Protein AF-A0A291QYC3-F1 (afdb_monomer_lite)

Radius of gyration: 28.1 Å; chains: 1; bounding box: 66×36×74 Å

Organism: NCBI:txid2029983

Structure (mmCIF, N/CA/C/O backbone):
data_AF-A0A291QYC3-F1
#
_entry.id   AF-A0A291QYC3-F1
#
loop_
_atom_site.group_PDB
_atom_site.id
_atom_site.type_symbol
_atom_site.label_atom_id
_atom_site.label_alt_id
_atom_site.label_comp_id
_atom_site.label_asym_id
_atom_site.label_entity_id
_atom_site.label_seq_id
_atom_site.pdbx_PDB_ins_code
_atom_site.Cartn_x
_atom_site.Cartn_y
_atom_site.Cartn_z
_atom_site.occupancy
_atom_site.B_iso_or_equiv
_atom_site.auth_seq_id
_atom_site.auth_comp_id
_atom_site.auth_asym_id
_atom_site.auth_atom_id
_atom_site.pdbx_PDB_model_num
ATOM 1 N N . MET A 1 1 ? -9.523 -13.141 12.123 1.00 60.88 1 MET A N 1
ATOM 2 C CA . MET A 1 1 ? -8.829 -11.946 11.592 1.00 60.88 1 MET A CA 1
ATOM 3 C C . MET A 1 1 ? -9.758 -11.251 10.612 1.00 60.88 1 MET A C 1
ATOM 5 O O . MET A 1 1 ? -10.393 -11.945 9.831 1.00 60.88 1 MET A O 1
ATOM 9 N N . ASP A 1 2 ? -9.889 -9.926 10.687 1.00 78.94 2 ASP A N 1
ATOM 10 C CA . ASP A 1 2 ? -10.862 -9.174 9.882 1.00 78.94 2 ASP A CA 1
ATOM 11 C C . ASP A 1 2 ? -10.439 -9.131 8.403 1.00 78.94 2 ASP A C 1
ATOM 13 O O . ASP A 1 2 ? -9.311 -8.747 8.090 1.00 78.94 2 ASP A O 1
ATOM 17 N N . ALA A 1 3 ? -11.341 -9.495 7.484 1.00 79.88 3 ALA A N 1
ATOM 18 C CA . ALA A 1 3 ? -11.052 -9.596 6.047 1.00 79.88 3 ALA A CA 1
ATOM 19 C C . ALA A 1 3 ? -10.491 -8.292 5.444 1.00 79.88 3 ALA A C 1
ATOM 21 O O . ALA A 1 3 ? -9.607 -8.325 4.590 1.00 79.88 3 ALA A O 1
ATOM 22 N N . SER A 1 4 ? -10.942 -7.137 5.941 1.00 72.56 4 SER A N 1
ATOM 23 C CA . SER A 1 4 ? -10.453 -5.814 5.528 1.00 72.56 4 SER A CA 1
ATOM 24 C C . SER A 1 4 ? -8.979 -5.590 5.881 1.00 72.56 4 SER A C 1
ATOM 26 O O . SER A 1 4 ? -8.248 -4.967 5.113 1.00 72.56 4 SER A O 1
ATOM 28 N N . LEU A 1 5 ? -8.528 -6.124 7.021 1.00 76.94 5 LEU A N 1
ATOM 29 C CA . LEU A 1 5 ? -7.136 -6.034 7.458 1.00 76.94 5 LEU A CA 1
ATOM 30 C C . LEU A 1 5 ? -6.242 -6.928 6.588 1.00 76.94 5 LEU A C 1
ATOM 32 O O . LEU A 1 5 ? -5.180 -6.495 6.148 1.00 76.94 5 LEU A O 1
ATOM 36 N N . ILE A 1 6 ? -6.704 -8.147 6.289 1.00 84.88 6 ILE A N 1
ATOM 37 C CA . ILE A 1 6 ? -5.993 -9.106 5.428 1.00 84.88 6 ILE A CA 1
ATOM 38 C C . ILE A 1 6 ? -5.805 -8.523 4.022 1.00 84.88 6 ILE A C 1
ATOM 40 O O . ILE A 1 6 ? -4.693 -8.533 3.496 1.00 84.88 6 ILE A O 1
ATOM 44 N N . LEU A 1 7 ? -6.864 -7.951 3.439 1.00 80.88 7 LEU A N 1
ATOM 45 C CA . LEU A 1 7 ? -6.802 -7.324 2.117 1.00 80.88 7 LEU A CA 1
ATOM 46 C C . LEU A 1 7 ? -5.827 -6.134 2.093 1.00 80.88 7 LEU A C 1
ATOM 48 O O . LEU A 1 7 ? -5.052 -5.998 1.148 1.00 80.88 7 LEU A O 1
ATOM 52 N N . GLY A 1 8 ? -5.818 -5.310 3.148 1.00 79.44 8 GLY A N 1
ATOM 53 C CA . GLY A 1 8 ? -4.877 -4.195 3.287 1.00 79.44 8 GLY A CA 1
ATOM 54 C C . GLY A 1 8 ? -3.417 -4.651 3.369 1.00 79.44 8 GLY A C 1
ATOM 55 O O . GLY A 1 8 ? -2.557 -4.089 2.691 1.00 79.44 8 GLY A O 1
ATOM 56 N N . ILE A 1 9 ? -3.135 -5.707 4.139 1.00 84.88 9 ILE A N 1
ATOM 57 C CA . ILE A 1 9 ? -1.784 -6.274 4.265 1.00 84.88 9 ILE A CA 1
ATOM 58 C C . ILE A 1 9 ? -1.317 -6.864 2.933 1.00 84.88 9 ILE A C 1
ATOM 60 O O . ILE A 1 9 ? -0.202 -6.572 2.507 1.00 84.88 9 ILE A O 1
ATOM 64 N N . ILE A 1 10 ? -2.161 -7.641 2.246 1.00 86.12 10 ILE A N 1
ATOM 65 C CA . ILE A 1 10 ? -1.829 -8.225 0.936 1.00 86.12 10 ILE A CA 1
ATOM 66 C C . ILE A 1 10 ? -1.569 -7.119 -0.096 1.00 86.12 10 ILE A C 1
ATOM 68 O O . ILE A 1 10 ? -0.578 -7.177 -0.825 1.00 86.12 10 ILE A O 1
ATOM 72 N N . ALA A 1 11 ? -2.402 -6.075 -0.124 1.00 81.38 11 ALA A N 1
ATOM 73 C CA . ALA A 1 11 ? -2.209 -4.940 -1.024 1.00 81.38 11 ALA A CA 1
ATOM 74 C C . ALA A 1 11 ? -0.868 -4.227 -0.777 1.00 81.38 11 ALA A C 1
ATOM 76 O O . ALA A 1 11 ? -0.155 -3.909 -1.728 1.00 81.38 11 ALA A O 1
ATOM 77 N N . LEU A 1 12 ? -0.472 -4.023 0.483 1.00 83.75 12 LEU A N 1
ATOM 78 C CA . LEU A 1 12 ? 0.829 -3.429 0.815 1.00 83.75 12 LEU A CA 1
ATOM 79 C C . LEU A 1 12 ? 1.997 -4.372 0.495 1.00 83.75 12 LEU A C 1
ATOM 81 O O . LEU A 1 12 ? 3.000 -3.932 -0.075 1.00 83.75 12 LEU A O 1
ATOM 85 N N . ALA A 1 13 ? 1.851 -5.661 0.803 1.00 86.44 13 ALA A N 1
ATOM 86 C CA . ALA A 1 13 ? 2.853 -6.689 0.543 1.00 86.44 13 ALA A CA 1
ATOM 87 C C . ALA A 1 13 ? 3.121 -6.885 -0.953 1.00 86.44 13 ALA A C 1
ATOM 89 O O . ALA A 1 13 ? 4.231 -7.254 -1.309 1.00 86.44 13 ALA A O 1
ATOM 90 N N . ILE A 1 14 ? 2.152 -6.603 -1.828 1.00 83.94 14 ILE A N 1
ATOM 91 C CA . ILE A 1 14 ? 2.334 -6.623 -3.288 1.00 83.94 14 ILE A CA 1
ATOM 92 C C . ILE A 1 14 ? 2.787 -5.246 -3.804 1.00 83.94 14 ILE A C 1
ATOM 94 O O . ILE A 1 14 ? 3.685 -5.157 -4.643 1.00 83.94 14 ILE A O 1
ATOM 98 N N . GLY A 1 15 ? 2.218 -4.154 -3.287 1.00 80.44 15 GLY A N 1
ATOM 99 C CA . GLY A 1 15 ? 2.502 -2.793 -3.751 1.00 80.44 15 GLY A CA 1
ATOM 100 C C . GLY A 1 15 ? 3.942 -2.338 -3.497 1.00 80.44 15 GLY A C 1
ATOM 101 O O . GLY A 1 15 ? 4.544 -1.682 -4.352 1.00 80.44 15 GLY A O 1
ATOM 102 N N . LEU A 1 16 ? 4.526 -2.715 -2.355 1.00 81.69 16 LEU A N 1
ATOM 103 C CA . LEU A 1 16 ? 5.909 -2.380 -1.999 1.00 81.69 16 LEU A CA 1
ATOM 104 C C . LEU A 1 16 ? 6.954 -3.046 -2.917 1.00 81.69 16 LEU A C 1
ATOM 106 O O . LEU A 1 16 ? 7.758 -2.311 -3.504 1.00 81.69 16 LEU A O 1
ATOM 110 N N . PRO A 1 17 ? 6.967 -4.382 -3.106 1.00 84.00 17 PRO A N 1
ATOM 111 C CA . PRO A 1 17 ? 7.890 -5.025 -4.035 1.00 84.00 17 PRO A CA 1
ATOM 112 C C . PRO A 1 17 ? 7.617 -4.635 -5.485 1.00 84.00 17 PRO A C 1
ATOM 114 O O . PRO A 1 17 ? 8.581 -4.459 -6.224 1.00 84.00 17 PRO A O 1
ATOM 117 N N . LEU A 1 18 ? 6.363 -4.398 -5.894 1.00 78.50 18 LEU A N 1
ATOM 118 C CA . LEU A 1 18 ? 6.066 -3.890 -7.238 1.00 78.50 18 LEU A CA 1
ATOM 119 C C . LEU A 1 18 ? 6.731 -2.521 -7.471 1.00 78.50 18 LEU A C 1
ATOM 121 O O . LEU A 1 18 ? 7.424 -2.322 -8.473 1.00 78.50 18 LEU A O 1
ATOM 125 N N . ARG A 1 19 ? 6.611 -1.598 -6.507 1.00 81.00 19 ARG A N 1
ATOM 126 C CA . ARG A 1 19 ? 7.282 -0.288 -6.549 1.00 81.00 19 ARG A CA 1
ATOM 127 C C . ARG A 1 19 ? 8.806 -0.421 -6.556 1.00 81.00 19 ARG A C 1
ATOM 129 O O . ARG A 1 19 ? 9.476 0.254 -7.343 1.00 81.00 19 ARG A O 1
ATOM 136 N N . TYR A 1 20 ? 9.355 -1.281 -5.698 1.00 79.69 20 TYR A N 1
ATOM 137 C CA . TYR A 1 20 ? 10.796 -1.521 -5.603 1.00 79.69 20 TYR A CA 1
ATOM 138 C C . TYR A 1 20 ? 11.359 -2.135 -6.892 1.00 79.69 20 TYR A C 1
ATOM 140 O O . TYR A 1 20 ? 12.382 -1.675 -7.396 1.00 79.69 20 TYR A O 1
ATOM 148 N N . TRP A 1 21 ? 10.660 -3.106 -7.482 1.00 77.31 21 TRP A N 1
ATOM 149 C CA . TRP A 1 21 ? 11.045 -3.776 -8.724 1.00 77.31 21 TRP A CA 1
ATOM 150 C C . TRP A 1 21 ? 11.099 -2.805 -9.906 1.00 77.31 21 TRP A C 1
ATOM 152 O O . TRP A 1 21 ? 12.066 -2.805 -10.673 1.00 77.31 21 TRP A O 1
ATOM 162 N N . ILE A 1 22 ? 10.099 -1.925 -10.036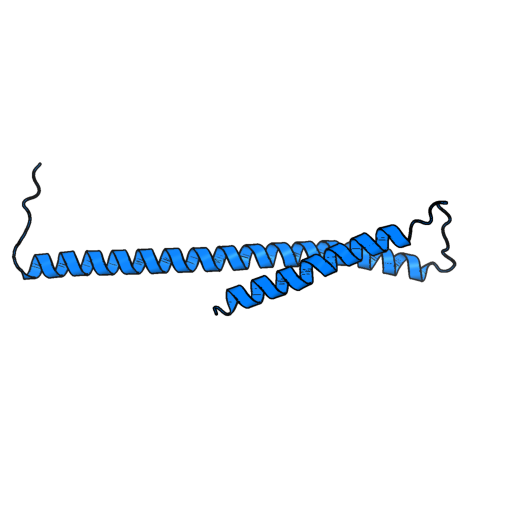 1.00 71.38 22 ILE A N 1
ATOM 163 C CA . ILE A 1 22 ? 10.082 -0.884 -11.077 1.00 71.38 22 ILE A CA 1
ATOM 164 C C . ILE A 1 22 ? 11.270 0.071 -10.902 1.00 71.38 22 ILE A C 1
ATOM 166 O O . ILE A 1 22 ? 11.946 0.401 -11.879 1.00 71.38 22 ILE A O 1
ATOM 170 N N . ASN A 1 23 ? 11.573 0.480 -9.665 1.00 70.62 23 ASN A N 1
ATOM 171 C CA . ASN A 1 23 ? 12.712 1.358 -9.393 1.00 70.62 23 ASN A CA 1
ATOM 172 C C . ASN A 1 23 ? 14.061 0.652 -9.636 1.00 70.62 23 ASN A C 1
ATOM 174 O O . ASN A 1 23 ? 15.004 1.273 -10.126 1.00 70.62 23 ASN A O 1
ATOM 178 N N . ARG A 1 24 ? 14.137 -0.660 -9.379 1.00 69.12 24 ARG A N 1
ATOM 179 C CA . ARG A 1 24 ? 15.326 -1.488 -9.623 1.00 69.12 24 ARG A CA 1
ATOM 180 C C . ARG A 1 24 ? 15.601 -1.698 -11.114 1.00 69.12 24 ARG A C 1
ATOM 182 O O . ARG A 1 24 ? 16.752 -1.591 -11.531 1.00 69.12 24 ARG A O 1
ATOM 189 N N . ARG A 1 25 ? 14.570 -1.883 -11.950 1.00 70.50 25 ARG A N 1
ATOM 190 C CA . ARG A 1 25 ? 14.726 -1.941 -13.423 1.00 70.50 25 ARG A CA 1
ATOM 191 C C . ARG A 1 25 ? 15.277 -0.639 -14.016 1.00 70.50 25 ARG A C 1
ATOM 193 O O . ARG A 1 25 ? 15.976 -0.679 -15.025 1.00 70.50 25 ARG A O 1
ATOM 200 N N . LYS A 1 26 ? 15.032 0.502 -13.362 1.00 61.88 26 LYS A N 1
ATOM 201 C CA . LYS A 1 26 ? 15.605 1.806 -13.734 1.00 61.88 26 LYS A CA 1
ATOM 202 C C . LYS A 1 26 ? 17.125 1.869 -13.563 1.00 61.88 26 LYS A C 1
ATOM 204 O O . LYS A 1 26 ? 17.787 2.566 -14.326 1.00 61.88 26 LYS A O 1
ATOM 209 N N . PHE A 1 27 ? 17.654 1.155 -12.568 1.00 57.47 27 PHE A N 1
ATOM 210 C CA . PHE A 1 27 ? 19.080 1.115 -12.249 1.00 57.47 27 PHE A CA 1
ATOM 211 C C . PHE A 1 27 ? 19.843 0.212 -13.226 1.00 57.47 27 PHE A C 1
ATOM 213 O O . PHE A 1 27 ? 20.822 0.651 -13.812 1.00 57.47 27 PHE A O 1
ATOM 220 N N . TYR A 1 28 ? 19.328 -0.990 -13.514 1.00 58.25 28 TYR A N 1
ATOM 221 C CA . TYR A 1 28 ? 19.963 -1.925 -14.459 1.00 58.25 28 TYR A CA 1
ATOM 222 C C . TYR A 1 28 ? 19.954 -1.461 -15.925 1.00 58.25 28 TYR A C 1
ATOM 224 O O . TYR A 1 28 ? 20.742 -1.960 -16.719 1.00 58.25 28 TYR A O 1
ATOM 232 N N . ARG A 1 29 ? 19.095 -0.499 -16.297 1.00 61.25 29 ARG A N 1
ATOM 233 C CA . ARG A 1 29 ? 19.098 0.106 -17.643 1.00 61.25 29 ARG A CA 1
ATOM 234 C C . ARG A 1 29 ? 20.132 1.230 -17.799 1.00 61.25 29 ARG A C 1
ATOM 236 O O . ARG A 1 29 ? 20.368 1.678 -18.914 1.00 61.25 29 ARG A O 1
ATOM 243 N N . ARG A 1 30 ? 20.735 1.717 -16.710 1.00 56.38 30 ARG A N 1
ATOM 244 C CA . ARG A 1 30 ? 21.841 2.681 -16.763 1.00 56.38 30 ARG A CA 1
ATOM 245 C C . ARG A 1 30 ? 23.135 1.889 -16.602 1.00 56.38 30 ARG A C 1
ATOM 247 O O . ARG A 1 30 ? 23.531 1.592 -15.480 1.00 56.38 30 ARG A O 1
ATOM 254 N N . SER A 1 31 ? 23.774 1.511 -17.712 1.00 52.84 31 SER A N 1
ATOM 255 C CA . SER A 1 31 ? 25.176 1.087 -17.649 1.00 52.84 31 SER A CA 1
ATOM 256 C C . SER A 1 31 ? 25.999 2.223 -17.008 1.00 52.84 31 SER A C 1
ATOM 258 O O . SER A 1 31 ? 25.638 3.393 -17.184 1.00 52.84 31 SER A O 1
ATOM 260 N N . PRO A 1 32 ? 27.105 1.940 -16.293 1.00 56.09 32 PRO A N 1
ATOM 261 C CA . PRO A 1 32 ? 28.000 2.975 -15.754 1.00 56.09 32 PRO A CA 1
ATOM 262 C C . PRO A 1 32 ? 28.535 3.954 -16.817 1.00 56.09 32 PRO A C 1
ATOM 264 O O . PRO A 1 32 ? 29.101 4.983 -16.473 1.00 56.09 32 PRO A O 1
ATOM 267 N N . PHE A 1 33 ? 28.354 3.627 -18.100 1.00 52.00 33 PHE A N 1
ATOM 268 C CA . PHE A 1 33 ? 28.944 4.292 -19.255 1.00 52.00 33 PHE A CA 1
ATOM 269 C C . PHE A 1 33 ? 27.923 4.997 -20.173 1.00 52.00 33 PHE A C 1
ATOM 271 O O . PHE A 1 33 ? 28.296 5.504 -21.223 1.00 52.00 33 PHE A O 1
ATOM 278 N N . GLY A 1 34 ? 26.631 5.049 -19.821 1.00 59.88 34 GLY A N 1
ATOM 279 C CA . GLY A 1 34 ? 25.652 5.863 -20.563 1.00 59.88 34 GLY A CA 1
ATOM 280 C C . GLY A 1 34 ? 25.407 5.457 -22.026 1.00 59.88 34 GLY A C 1
ATOM 281 O O . GLY A 1 34 ? 24.894 6.265 -22.794 1.00 59.88 34 GLY A O 1
ATOM 282 N N . SER A 1 35 ? 25.753 4.231 -22.428 1.00 55.06 35 SER A N 1
ATOM 283 C CA . SER A 1 35 ? 25.516 3.732 -23.786 1.00 55.06 35 SER A CA 1
ATOM 284 C C . SER A 1 35 ? 24.107 3.145 -23.939 1.00 55.06 35 SER A C 1
ATOM 286 O O . SER A 1 35 ? 23.719 2.182 -23.273 1.00 55.06 35 SER A O 1
ATOM 288 N N . GLU A 1 36 ? 23.326 3.747 -24.834 1.00 56.84 36 GLU A N 1
ATOM 289 C CA . GLU A 1 36 ? 21.993 3.305 -25.240 1.00 56.84 36 GLU A CA 1
ATOM 290 C C . GLU A 1 36 ? 22.084 2.060 -26.135 1.00 56.84 36 GLU A C 1
ATOM 292 O O . GLU A 1 36 ? 22.194 2.142 -27.354 1.00 56.84 36 GLU A O 1
ATOM 297 N N . GLY A 1 37 ? 22.019 0.874 -25.531 1.00 58.34 37 GLY A N 1
ATOM 298 C CA . GLY A 1 37 ? 21.815 -0.383 -26.254 1.00 58.34 37 GLY A CA 1
ATOM 299 C C . GLY A 1 37 ? 20.362 -0.539 -26.711 1.00 58.34 37 GLY A C 1
ATOM 300 O O . GLY A 1 37 ? 19.661 -1.423 -26.224 1.00 58.34 37 GLY A O 1
ATOM 301 N N . PHE A 1 38 ? 19.873 0.332 -27.594 1.00 51.38 38 PHE A N 1
ATOM 302 C CA . PHE A 1 38 ? 18.552 0.180 -28.210 1.00 51.38 38 PHE A CA 1
ATOM 303 C C . PHE A 1 38 ? 18.706 -0.068 -29.712 1.00 51.38 38 PHE A C 1
ATOM 305 O O . PHE A 1 38 ? 18.972 0.854 -30.471 1.00 51.38 38 PHE A O 1
ATOM 312 N N . SER A 1 39 ? 18.497 -1.313 -30.148 1.00 57.97 39 SER A N 1
ATOM 313 C CA . SER A 1 39 ? 18.416 -1.671 -31.575 1.00 57.97 39 SER A CA 1
ATOM 314 C C . SER A 1 39 ? 16.978 -1.626 -32.128 1.00 57.97 39 SER A C 1
ATOM 316 O O . SER A 1 39 ? 16.787 -1.767 -33.334 1.00 57.97 39 SER A O 1
ATOM 318 N N . SER A 1 40 ? 15.948 -1.402 -31.298 1.00 58.78 40 SER A N 1
ATOM 319 C CA . SER A 1 40 ? 14.550 -1.387 -31.761 1.00 58.78 40 SER A CA 1
ATOM 320 C C . SER A 1 40 ? 13.687 -0.339 -31.059 1.00 58.78 40 SER A C 1
ATOM 322 O O . SER A 1 40 ? 13.620 -0.270 -29.829 1.00 58.78 40 SER A O 1
ATOM 324 N N . TYR A 1 41 ? 12.973 0.440 -31.873 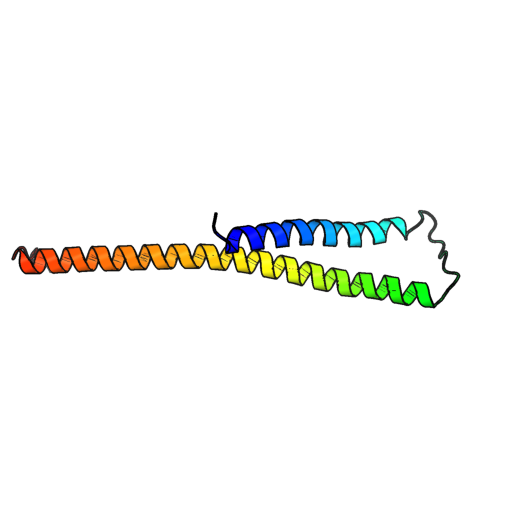1.00 58.78 41 TYR A N 1
ATOM 325 C CA . TYR A 1 41 ? 12.042 1.506 -31.485 1.00 58.78 41 TYR A CA 1
ATOM 326 C C . TYR A 1 41 ? 10.882 0.992 -30.602 1.00 58.78 41 TYR A C 1
ATOM 328 O O . TYR A 1 41 ? 10.434 1.669 -29.676 1.00 58.78 41 TYR A O 1
ATOM 336 N N . GLU A 1 42 ? 10.469 -0.259 -30.811 1.00 58.50 42 GLU A N 1
ATOM 337 C CA . GLU A 1 42 ? 9.352 -0.920 -30.120 1.00 58.50 42 GLU A CA 1
ATOM 338 C C . GLU A 1 42 ? 9.655 -1.246 -28.645 1.00 58.50 42 GLU A C 1
ATOM 340 O O . GLU A 1 42 ? 8.790 -1.186 -27.773 1.00 58.50 42 GLU A O 1
ATOM 345 N N . GLN A 1 43 ? 10.914 -1.524 -28.300 1.00 61.94 43 GLN A N 1
ATOM 346 C CA . GLN A 1 43 ? 11.291 -1.797 -26.905 1.00 61.94 43 GLN A CA 1
ATOM 347 C C . GLN A 1 43 ? 11.273 -0.524 -26.042 1.00 61.94 43 GLN A C 1
ATOM 349 O O . GLN A 1 43 ? 11.027 -0.585 -24.829 1.00 61.94 43 GLN A O 1
ATOM 354 N N . SER A 1 44 ? 11.478 0.640 -26.668 1.00 64.25 44 SER A N 1
ATOM 355 C CA . SER A 1 44 ? 11.531 1.943 -25.997 1.00 64.25 44 SER A CA 1
ATOM 356 C C . SER A 1 44 ? 10.150 2.409 -25.524 1.00 64.25 44 SER A C 1
ATOM 358 O O . SER A 1 44 ? 10.021 2.926 -24.407 1.00 64.25 44 SER A O 1
ATOM 360 N N . TRP A 1 45 ? 9.085 2.157 -26.300 1.00 63.59 45 TRP A N 1
ATOM 361 C CA . TRP A 1 45 ? 7.728 2.491 -25.853 1.00 63.59 45 TRP A CA 1
ATOM 362 C C . TRP A 1 45 ? 7.276 1.604 -24.693 1.00 63.59 45 TRP A C 1
ATOM 364 O O . TRP A 1 45 ? 6.652 2.099 -23.756 1.00 63.59 45 TRP A O 1
ATOM 374 N N . MET A 1 46 ? 7.641 0.317 -24.690 1.00 66.75 46 MET A N 1
ATOM 375 C CA . MET A 1 46 ? 7.070 -0.657 -23.753 1.00 66.75 46 MET A CA 1
ATOM 376 C C . MET A 1 46 ? 7.664 -0.458 -22.364 1.00 66.75 46 MET A C 1
ATOM 378 O O . MET A 1 46 ? 6.954 -0.445 -21.358 1.00 66.75 46 MET A O 1
ATOM 382 N N . THR A 1 47 ? 8.971 -0.208 -22.302 1.00 69.62 47 THR A N 1
ATOM 383 C CA . THR A 1 47 ? 9.636 0.121 -21.039 1.00 69.62 47 THR A CA 1
ATOM 384 C C . THR A 1 47 ? 9.191 1.470 -20.482 1.00 69.62 47 THR A C 1
ATOM 386 O O . THR A 1 47 ? 8.945 1.561 -19.277 1.00 69.62 47 THR A O 1
ATOM 389 N N . ARG A 1 48 ? 9.021 2.502 -21.322 1.00 71.50 48 ARG A N 1
ATOM 390 C CA . ARG A 1 48 ? 8.493 3.806 -20.875 1.00 71.50 48 ARG A CA 1
ATOM 391 C C . ARG A 1 48 ? 7.038 3.712 -20.404 1.00 71.50 48 ARG A C 1
ATOM 393 O O . ARG A 1 48 ? 6.683 4.355 -19.413 1.00 71.50 48 ARG A O 1
ATOM 400 N N . PHE A 1 49 ? 6.218 2.897 -21.064 1.00 75.75 49 PHE A N 1
ATOM 401 C CA . PHE A 1 49 ? 4.825 2.662 -20.687 1.00 75.75 49 PHE A CA 1
ATOM 402 C C . PHE A 1 49 ? 4.722 1.941 -19.339 1.00 75.75 49 PHE A C 1
ATOM 404 O O . PHE A 1 49 ? 4.054 2.439 -18.436 1.00 75.75 49 PHE A O 1
ATOM 411 N N . VAL A 1 50 ? 5.467 0.847 -19.143 1.00 74.19 50 VAL A N 1
ATOM 412 C CA . VAL A 1 50 ? 5.500 0.107 -17.867 1.00 74.19 50 VAL A CA 1
ATOM 413 C C . VAL A 1 50 ? 6.075 0.957 -16.727 1.00 74.19 50 VAL A C 1
ATOM 415 O O . VAL A 1 50 ? 5.575 0.887 -15.606 1.00 74.19 50 VAL A O 1
ATOM 418 N N . GLU A 1 51 ? 7.071 1.813 -16.984 1.00 73.88 51 GLU A N 1
ATOM 419 C CA . GLU A 1 51 ? 7.571 2.765 -15.977 1.00 73.88 51 GLU A CA 1
ATOM 420 C C . GLU A 1 51 ? 6.506 3.772 -15.532 1.00 73.88 51 GLU A C 1
ATOM 422 O O . GLU A 1 51 ? 6.465 4.146 -14.356 1.00 73.88 51 GLU A O 1
ATOM 427 N N . ARG A 1 52 ? 5.671 4.247 -16.462 1.00 76.94 52 ARG A N 1
ATOM 428 C CA . ARG A 1 52 ? 4.607 5.202 -16.153 1.00 76.94 52 ARG A CA 1
ATOM 429 C C . ARG A 1 52 ? 3.462 4.473 -15.453 1.00 76.94 52 ARG A C 1
ATOM 431 O O . ARG A 1 52 ? 3.196 4.772 -14.294 1.00 76.94 52 ARG A O 1
ATOM 438 N N . VAL A 1 53 ? 2.876 3.459 -16.082 1.00 80.38 53 VAL A N 1
ATOM 439 C CA . VAL A 1 53 ? 1.751 2.686 -15.528 1.00 80.38 53 VAL A CA 1
ATOM 440 C C . VAL A 1 53 ? 2.099 2.069 -14.176 1.00 80.38 53 VAL A C 1
ATOM 442 O O . VAL A 1 53 ? 1.323 2.189 -13.235 1.00 80.38 53 VAL A O 1
ATOM 445 N N . GLY A 1 54 ? 3.290 1.491 -14.025 1.00 80.25 54 GLY A N 1
ATOM 446 C CA . GLY A 1 54 ? 3.701 0.858 -12.777 1.00 80.25 54 GLY A CA 1
ATOM 447 C C . GLY A 1 54 ? 3.836 1.831 -11.597 1.00 80.25 54 GLY A C 1
ATOM 448 O O . GLY A 1 54 ? 3.491 1.475 -10.471 1.00 80.25 54 GLY A O 1
ATOM 449 N N . LYS A 1 55 ? 4.281 3.076 -11.828 1.00 77.81 55 LYS A N 1
ATOM 450 C CA . LYS A 1 55 ? 4.309 4.106 -10.771 1.00 77.81 55 LYS A CA 1
ATOM 451 C C . LYS A 1 55 ? 2.904 4.496 -10.335 1.00 77.81 55 LYS A C 1
ATOM 453 O O . LYS A 1 55 ? 2.641 4.556 -9.138 1.00 77.81 55 LYS A O 1
ATOM 458 N N . TRP A 1 56 ? 2.021 4.746 -11.299 1.00 82.38 56 TRP A N 1
ATOM 459 C CA . TRP A 1 56 ? 0.627 5.098 -11.029 1.00 82.38 56 TRP A CA 1
ATOM 460 C C . TRP A 1 56 ? -0.102 3.964 -10.298 1.00 82.38 56 TRP A C 1
ATOM 462 O O . TRP A 1 56 ? -0.759 4.212 -9.290 1.00 82.38 56 TRP A O 1
ATOM 472 N N . LEU A 1 57 ? 0.100 2.716 -10.728 1.00 81.38 57 LEU A N 1
ATOM 473 C CA . LEU A 1 57 ? -0.492 1.536 -10.101 1.00 81.38 57 LEU A CA 1
ATOM 474 C C . LEU A 1 57 ? 0.025 1.316 -8.670 1.00 81.38 57 LEU A C 1
ATOM 476 O O . LEU A 1 57 ? -0.760 1.013 -7.776 1.00 81.38 57 LEU A O 1
ATOM 480 N N . ALA A 1 58 ? 1.322 1.530 -8.423 1.00 79.12 58 ALA A N 1
ATOM 481 C CA . ALA A 1 58 ? 1.889 1.450 -7.078 1.00 79.12 58 ALA A CA 1
ATOM 482 C C . ALA A 1 58 ? 1.313 2.521 -6.137 1.00 79.12 58 ALA A C 1
ATOM 484 O O . ALA A 1 58 ? 0.982 2.212 -4.994 1.00 79.12 58 ALA A O 1
ATOM 485 N N . TYR A 1 59 ? 1.161 3.764 -6.606 1.00 82.56 59 TYR A N 1
ATOM 486 C CA . TYR A 1 59 ? 0.521 4.816 -5.812 1.00 82.56 59 TYR A CA 1
ATOM 487 C C . TYR A 1 59 ? -0.943 4.496 -5.510 1.00 82.56 59 TYR A C 1
ATOM 489 O O . TYR A 1 59 ? -1.363 4.665 -4.367 1.00 82.56 59 TYR A O 1
ATOM 497 N N . ALA A 1 60 ? -1.687 3.978 -6.491 1.00 84.69 60 ALA A N 1
ATOM 498 C CA . ALA A 1 60 ? -3.063 3.540 -6.289 1.00 84.69 60 ALA A CA 1
ATOM 499 C C . ALA A 1 60 ? -3.151 2.436 -5.222 1.00 84.69 60 ALA A C 1
ATOM 501 O O . ALA A 1 60 ? -3.948 2.561 -4.297 1.00 84.69 60 ALA A O 1
ATOM 502 N N . LEU A 1 61 ? -2.290 1.411 -5.290 1.00 81.50 61 LEU A N 1
ATOM 503 C CA . LEU A 1 61 ? -2.259 0.315 -4.311 1.00 81.50 61 LEU A CA 1
ATOM 504 C C . LEU A 1 61 ? -1.921 0.795 -2.893 1.00 81.50 61 LEU A C 1
ATOM 506 O O . LEU A 1 61 ? -2.562 0.373 -1.932 1.00 81.50 61 LEU A O 1
ATOM 510 N N . ILE A 1 62 ? -0.931 1.682 -2.753 1.00 80.44 62 ILE A N 1
ATOM 511 C CA . ILE A 1 62 ? -0.539 2.239 -1.450 1.00 80.44 62 ILE A CA 1
ATOM 512 C C . ILE A 1 62 ? -1.680 3.079 -0.869 1.00 80.44 62 ILE A C 1
ATOM 514 O O . ILE A 1 62 ? -2.011 2.935 0.308 1.00 80.44 62 ILE A O 1
ATOM 518 N N . LEU A 1 63 ? -2.311 3.921 -1.692 1.00 85.38 63 LEU A N 1
ATOM 519 C CA . LEU A 1 63 ? -3.432 4.754 -1.268 1.00 85.38 63 LEU A CA 1
ATOM 520 C C . LEU A 1 63 ? -4.622 3.895 -0.820 1.00 85.38 63 LEU A C 1
ATOM 522 O O . LEU A 1 63 ? -5.190 4.141 0.243 1.00 85.38 63 LEU A O 1
ATOM 526 N N . PHE A 1 64 ? -4.947 2.845 -1.578 1.00 83.94 64 PHE A N 1
ATOM 527 C CA . PHE A 1 64 ? -6.009 1.901 -1.227 1.00 83.94 64 PHE A CA 1
ATOM 528 C C . PHE A 1 64 ? -5.704 1.137 0.068 1.00 83.94 64 PHE A C 1
ATOM 530 O O . PHE A 1 64 ? -6.586 0.976 0.912 1.00 83.94 64 PHE A O 1
ATOM 537 N N . GLY A 1 65 ? -4.450 0.713 0.261 1.00 79.94 65 GLY A N 1
ATOM 538 C CA . GLY A 1 65 ? -4.008 0.043 1.484 1.00 79.94 65 GLY A CA 1
ATOM 539 C C . GLY A 1 65 ? -4.163 0.927 2.725 1.00 79.94 65 GLY A C 1
ATOM 540 O O . GLY A 1 65 ? -4.725 0.489 3.728 1.00 79.94 65 GLY A O 1
ATOM 541 N N . ILE A 1 66 ? -3.737 2.193 2.645 1.00 83.56 66 ILE A N 1
ATOM 542 C CA . ILE A 1 66 ? -3.865 3.154 3.753 1.00 83.56 66 ILE A CA 1
ATOM 543 C C . ILE A 1 66 ? -5.341 3.442 4.057 1.00 83.56 66 ILE A C 1
ATOM 545 O O . ILE A 1 66 ? -5.751 3.406 5.219 1.00 83.56 66 ILE A O 1
ATOM 549 N N . LEU A 1 67 ? -6.157 3.677 3.025 1.00 82.81 67 LEU A N 1
ATOM 550 C CA . LEU A 1 67 ? -7.595 3.915 3.183 1.00 82.81 67 LEU A CA 1
ATOM 551 C C . LEU A 1 67 ? -8.307 2.726 3.843 1.00 82.81 67 LEU A C 1
ATOM 553 O O . LEU A 1 67 ? -9.139 2.932 4.727 1.00 82.81 67 LEU A O 1
ATOM 557 N N . GLY A 1 68 ? -7.950 1.492 3.475 1.00 78.44 68 GLY A N 1
ATOM 558 C CA . GLY A 1 68 ? -8.511 0.282 4.081 1.00 78.44 68 GLY A CA 1
ATOM 559 C C . GLY A 1 68 ? -8.213 0.166 5.580 1.00 78.44 68 GLY A C 1
ATOM 560 O O . GLY A 1 68 ? -9.113 -0.135 6.370 1.00 78.44 68 GLY A O 1
ATOM 561 N N . VAL A 1 69 ? -6.978 0.471 5.991 1.00 77.50 69 VAL A N 1
ATOM 562 C CA . VAL A 1 69 ? -6.578 0.468 7.411 1.00 77.50 69 VAL A CA 1
ATOM 563 C C . VAL A 1 69 ? -7.312 1.562 8.194 1.00 77.50 69 VAL A C 1
ATOM 565 O O . VAL A 1 69 ? -7.840 1.302 9.279 1.00 77.50 69 VAL A O 1
ATOM 568 N N . LEU A 1 70 ? -7.408 2.773 7.637 1.00 79.94 70 LEU A N 1
ATOM 569 C CA . LEU A 1 70 ? -8.108 3.889 8.281 1.00 79.94 70 LEU A CA 1
ATOM 570 C C . LEU A 1 70 ? -9.614 3.630 8.424 1.00 79.94 70 LEU A C 1
ATOM 572 O O . LEU A 1 70 ? -10.196 3.924 9.473 1.00 79.94 70 LEU A O 1
ATOM 576 N N . ALA A 1 71 ? -10.253 3.047 7.408 1.00 78.25 71 ALA A N 1
ATOM 577 C CA . ALA A 1 71 ? -11.669 2.693 7.452 1.00 78.25 71 ALA A CA 1
ATOM 578 C C . ALA A 1 71 ? -11.958 1.661 8.553 1.00 78.25 71 ALA A C 1
ATOM 580 O O . ALA A 1 71 ? -12.898 1.829 9.332 1.00 78.25 71 ALA A O 1
ATOM 581 N N . HIS A 1 72 ? -11.114 0.633 8.677 1.00 73.62 72 HIS A N 1
ATOM 582 C CA . HIS A 1 72 ? -11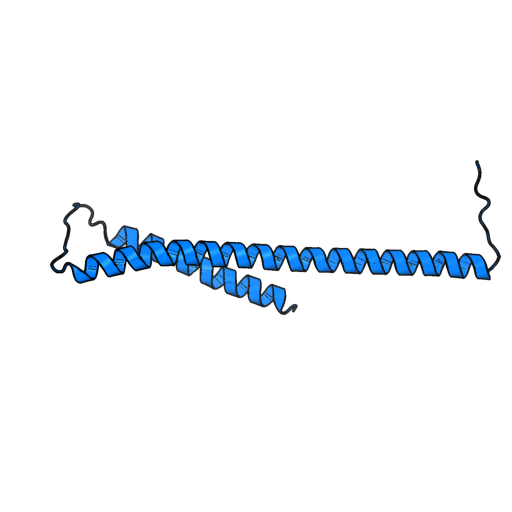.246 -0.381 9.725 1.00 73.62 72 HIS A CA 1
ATOM 583 C C . HIS A 1 72 ? -11.135 0.221 11.133 1.00 73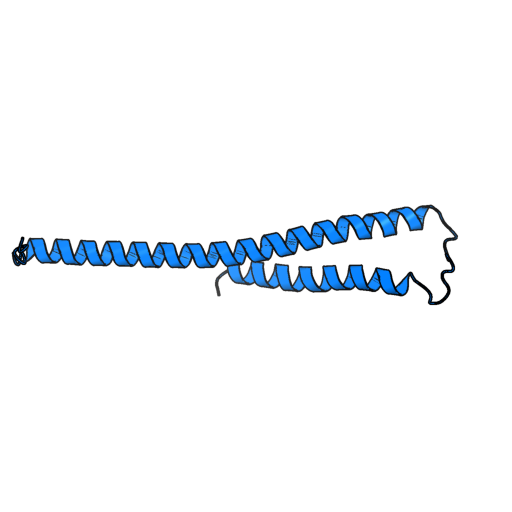.62 72 HIS A C 1
ATOM 585 O O . HIS A 1 72 ? -12.002 -0.017 11.980 1.00 73.62 72 HIS A O 1
ATOM 591 N N . TYR A 1 73 ? -10.140 1.083 11.354 1.00 75.56 73 TYR A N 1
ATOM 592 C CA . TYR A 1 73 ? -9.954 1.768 12.635 1.00 75.56 73 TYR A CA 1
ATOM 593 C C . TYR A 1 73 ? -11.147 2.674 12.992 1.00 75.56 73 TYR A C 1
ATOM 595 O O . TYR A 1 73 ? -11.595 2.730 14.140 1.00 75.56 73 TYR A O 1
ATOM 603 N N . SER A 1 74 ? -11.725 3.334 11.987 1.00 72.38 74 SER A N 1
ATOM 604 C CA . SER A 1 74 ? -12.891 4.210 12.145 1.00 72.38 74 SER A CA 1
ATOM 605 C C . SER A 1 74 ? -14.162 3.444 12.526 1.00 7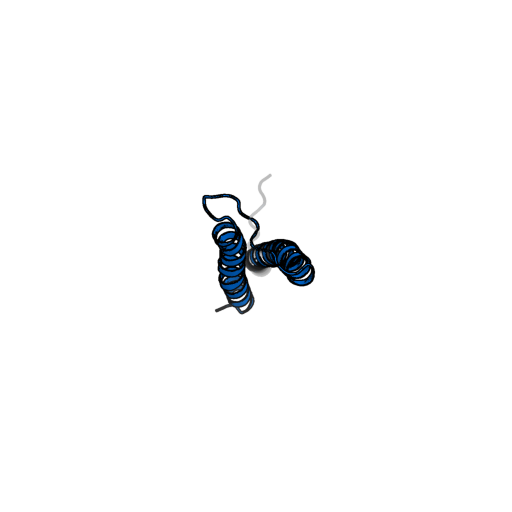2.38 74 SER A C 1
ATOM 607 O O . SER A 1 74 ? -14.955 3.917 13.343 1.00 72.38 74 SER A O 1
ATOM 609 N N . LEU A 1 75 ? -14.363 2.254 11.955 1.00 72.44 75 LEU A N 1
ATOM 610 C CA . LEU A 1 75 ? -15.531 1.415 12.231 1.00 72.44 75 LEU A CA 1
ATOM 611 C C . LEU A 1 75 ? -15.510 0.849 13.655 1.00 72.44 75 LEU A C 1
ATOM 613 O O . LEU A 1 75 ? -16.562 0.798 14.294 1.00 72.44 75 LEU A O 1
ATOM 617 N N . LYS A 1 76 ? -14.332 0.490 14.184 1.00 73.81 76 LYS A N 1
ATOM 618 C CA . LYS A 1 76 ? -14.199 0.058 15.586 1.00 73.81 76 LYS A CA 1
ATOM 619 C C . LYS A 1 76 ? -14.554 1.177 16.562 1.00 73.81 76 LYS A C 1
ATOM 621 O O . LYS A 1 76 ? -15.419 0.980 17.410 1.00 73.81 76 LYS A O 1
ATOM 626 N N . LYS A 1 77 ? -14.016 2.384 16.348 1.00 73.75 77 LYS A N 1
ATOM 627 C CA . LYS A 1 77 ? -14.347 3.553 17.182 1.00 73.75 77 LYS A CA 1
ATOM 628 C C . LYS A 1 77 ? -15.834 3.909 17.165 1.00 73.75 77 LYS A C 1
ATOM 630 O O . LYS A 1 77 ? -16.372 4.324 18.187 1.00 73.75 77 LYS A O 1
ATOM 635 N N . LYS A 1 78 ? -16.517 3.763 16.024 1.00 76.88 78 LYS A N 1
ATOM 636 C CA . LYS A 1 78 ? -17.970 4.003 15.941 1.00 76.88 78 LYS A CA 1
ATOM 637 C C . LYS A 1 78 ? -18.771 2.966 16.731 1.00 76.88 78 LYS A C 1
ATOM 639 O O . LYS A 1 78 ? -19.703 3.346 17.431 1.00 76.88 78 LYS A O 1
ATOM 644 N N . LYS A 1 79 ? -18.394 1.685 16.656 1.00 77.31 79 LYS A N 1
ATOM 645 C CA . LYS A 1 79 ? -19.048 0.607 17.416 1.00 77.31 79 LYS A CA 1
ATOM 646 C C . LYS A 1 79 ? -18.868 0.770 18.926 1.00 77.31 79 LYS A C 1
ATOM 648 O O . LYS A 1 79 ? -19.833 0.604 19.660 1.00 77.31 79 LYS A O 1
ATOM 653 N N . GLU A 1 80 ? -17.673 1.145 19.376 1.00 75.94 80 GLU A N 1
ATOM 654 C CA . GLU A 1 80 ? -17.389 1.400 20.797 1.00 75.94 80 GLU A CA 1
ATOM 655 C C . GLU A 1 80 ? -18.219 2.566 21.348 1.00 75.94 80 GLU A C 1
ATOM 657 O O . GLU A 1 80 ? -18.827 2.442 22.409 1.00 75.94 80 GLU A O 1
ATOM 662 N N . LYS A 1 81 ? -18.325 3.668 20.594 1.00 77.19 81 LYS A N 1
ATOM 663 C CA . LYS A 1 81 ? -19.159 4.816 20.981 1.00 77.19 81 LYS A CA 1
ATOM 664 C C . LYS A 1 81 ? -20.648 4.479 21.008 1.00 77.19 81 LYS A C 1
ATOM 666 O O . LYS A 1 81 ? -21.332 4.884 21.939 1.00 77.19 81 LYS A O 1
ATOM 671 N N . ALA A 1 82 ? -21.140 3.722 20.027 1.00 76.44 82 ALA A N 1
ATOM 672 C CA . ALA A 1 82 ? -22.533 3.278 20.002 1.00 76.44 82 ALA A CA 1
ATOM 673 C C . ALA A 1 82 ? -22.851 2.333 21.176 1.00 76.44 82 ALA A C 1
ATOM 675 O O . ALA A 1 82 ? -23.904 2.453 21.792 1.00 76.44 82 ALA A O 1
ATOM 676 N N . ALA A 1 83 ? -21.920 1.442 21.536 1.00 75.56 83 ALA A N 1
ATOM 677 C CA . ALA A 1 83 ? -22.064 0.566 22.698 1.00 75.56 83 ALA A CA 1
ATOM 678 C C . ALA A 1 83 ? -22.043 1.347 24.025 1.00 75.56 83 ALA A C 1
ATOM 680 O O . ALA A 1 83 ? -22.829 1.053 24.921 1.00 75.56 83 ALA A O 1
ATOM 681 N N . GLN A 1 84 ? -21.194 2.373 24.144 1.00 78.75 84 GLN A N 1
ATOM 682 C CA . GLN A 1 84 ? -21.166 3.263 25.311 1.00 78.75 84 GLN A CA 1
ATOM 683 C C . GLN A 1 84 ? -22.436 4.105 25.433 1.00 78.75 84 GLN A C 1
ATOM 685 O O . GLN A 1 84 ? -22.942 4.269 26.540 1.00 78.75 84 GLN A O 1
ATOM 690 N N . GLN A 1 85 ? -22.980 4.603 24.322 1.00 80.06 85 GLN A N 1
ATOM 691 C CA . GLN A 1 85 ? -24.246 5.338 24.318 1.00 80.06 85 GLN A CA 1
ATOM 692 C C . GLN A 1 85 ? -25.406 4.431 24.735 1.00 80.06 85 GLN A C 1
ATOM 694 O O . GLN A 1 85 ? -26.141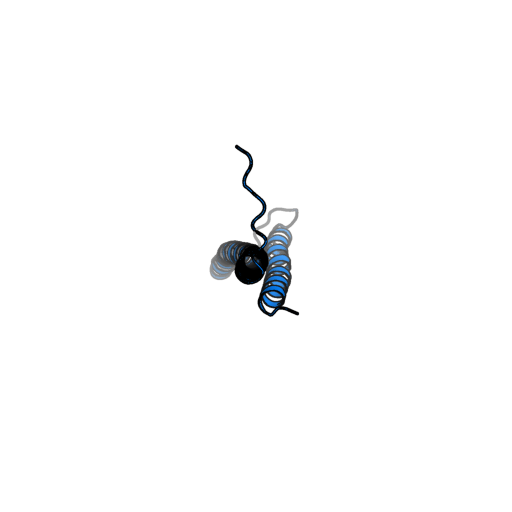 4.792 25.648 1.00 80.06 85 GLN A O 1
ATOM 699 N N . ALA A 1 86 ? -25.486 3.215 24.189 1.00 78.25 86 ALA A N 1
ATOM 700 C CA . ALA A 1 86 ? -26.494 2.234 24.587 1.00 78.25 86 ALA A CA 1
ATOM 701 C C . ALA A 1 86 ? -26.378 1.829 26.070 1.00 78.25 86 ALA A C 1
ATOM 703 O O . ALA A 1 86 ? -27.388 1.733 26.759 1.00 78.25 86 ALA A O 1
ATOM 704 N N . ALA A 1 87 ? -25.161 1.638 26.594 1.00 77.44 87 ALA A N 1
ATOM 705 C CA . ALA A 1 87 ? -24.948 1.325 28.010 1.00 77.44 87 ALA A CA 1
ATOM 706 C C . ALA A 1 87 ? -25.328 2.497 28.931 1.00 77.44 87 ALA A C 1
ATOM 708 O O . ALA A 1 87 ? -25.916 2.288 29.991 1.00 77.44 87 ALA A O 1
ATOM 709 N N . THR A 1 88 ? -25.031 3.732 28.514 1.00 80.31 88 THR A N 1
ATOM 710 C CA . THR A 1 88 ? -25.411 4.953 29.243 1.00 80.31 88 THR A CA 1
ATOM 711 C C . THR A 1 88 ? -26.932 5.136 29.242 1.00 80.31 88 THR A C 1
ATOM 713 O O . THR A 1 88 ? -27.520 5.389 30.291 1.00 80.31 88 THR A O 1
ATOM 716 N N . GLU A 1 89 ? -27.592 4.930 28.100 1.00 75.50 89 GLU A N 1
ATOM 717 C CA . GLU A 1 89 ? -29.056 4.966 27.971 1.00 75.50 89 GLU A CA 1
ATOM 718 C C . GLU A 1 89 ? -29.740 3.886 28.817 1.00 75.50 89 GLU A C 1
ATOM 720 O O . GLU A 1 89 ? -30.714 4.178 29.508 1.00 75.50 89 GLU A O 1
ATOM 725 N N . GLN A 1 90 ? -29.201 2.663 28.839 1.00 75.38 90 GLN A N 1
ATOM 726 C CA . GLN A 1 90 ? -29.697 1.587 29.702 1.00 75.38 90 GLN A CA 1
ATOM 727 C C . GLN A 1 90 ? -29.518 1.909 31.191 1.00 75.38 90 GLN A C 1
ATOM 729 O O . GLN A 1 90 ? -30.435 1.666 31.974 1.00 75.38 90 GLN A O 1
ATOM 734 N N . HIS A 1 91 ? -28.390 2.509 31.586 1.00 67.44 91 HIS A N 1
ATOM 735 C CA . HIS A 1 91 ? -28.173 2.985 32.956 1.00 67.44 91 HIS A CA 1
ATOM 736 C C . HIS A 1 91 ? -29.160 4.092 33.353 1.00 67.44 91 HIS A C 1
ATOM 738 O O . HIS A 1 91 ? -29.692 4.064 34.463 1.00 67.44 91 HIS A O 1
ATOM 744 N N . HIS A 1 92 ? -29.443 5.045 32.459 1.00 68.06 92 HIS A N 1
ATOM 745 C CA . HIS A 1 92 ? -30.433 6.099 32.702 1.00 68.06 92 HIS A CA 1
ATOM 746 C C . HIS A 1 92 ? -31.870 5.558 32.747 1.00 68.06 92 HIS A C 1
ATOM 748 O O . HIS A 1 92 ? -32.642 5.971 33.612 1.00 68.06 92 HIS A O 1
ATOM 754 N N . ALA A 1 93 ? -32.225 4.605 31.880 1.00 72.75 93 ALA A N 1
ATOM 755 C CA . ALA A 1 93 ? -33.531 3.948 31.894 1.00 72.75 93 ALA A CA 1
ATOM 756 C C . ALA A 1 93 ? -33.733 3.097 33.161 1.00 72.75 93 ALA A C 1
ATOM 758 O O . ALA A 1 93 ? -34.786 3.173 33.792 1.00 72.75 93 ALA A O 1
ATOM 759 N N . ALA A 1 94 ? -32.711 2.350 33.593 1.00 69.94 94 ALA A N 1
ATOM 760 C CA . ALA A 1 94 ? -32.741 1.598 34.848 1.00 69.94 94 ALA A CA 1
ATOM 761 C C . ALA A 1 94 ? -32.844 2.522 36.078 1.00 69.94 94 ALA A C 1
ATOM 763 O O . ALA A 1 94 ? -33.597 2.231 37.008 1.00 69.94 94 ALA A O 1
ATOM 764 N N . ALA A 1 95 ? -32.150 3.667 36.066 1.00 67.62 95 ALA A N 1
ATOM 765 C CA . ALA A 1 95 ? -32.248 4.677 37.122 1.00 67.62 95 ALA A CA 1
ATOM 766 C C . ALA A 1 95 ? -33.642 5.335 37.193 1.00 67.62 95 ALA A C 1
ATOM 768 O O . ALA A 1 95 ? -34.139 5.604 38.288 1.00 67.62 95 ALA A O 1
ATOM 769 N N . ALA A 1 96 ? -34.300 5.545 36.048 1.00 67.38 96 ALA A N 1
ATOM 770 C CA . ALA A 1 96 ? -35.664 6.072 35.984 1.00 67.38 96 ALA A CA 1
ATOM 771 C C . ALA A 1 96 ? -36.709 5.075 36.520 1.00 67.38 96 ALA A C 1
ATOM 773 O O . ALA A 1 96 ? -37.643 5.481 37.207 1.00 67.38 96 ALA A O 1
ATOM 774 N N . ILE A 1 97 ? -36.528 3.774 36.262 1.00 66.62 97 ILE A N 1
ATOM 775 C CA . ILE A 1 97 ? -37.412 2.713 36.775 1.00 66.62 97 ILE A CA 1
ATOM 776 C C . ILE A 1 97 ? -37.220 2.513 38.287 1.00 66.62 97 ILE A C 1
ATOM 778 O O . ILE A 1 97 ? -38.189 2.264 38.999 1.00 66.62 97 ILE A O 1
ATOM 782 N N . THR A 1 98 ? -35.992 2.656 38.801 1.00 67.75 98 THR A N 1
ATOM 783 C CA . THR A 1 98 ? -35.699 2.446 40.231 1.00 67.75 98 THR A CA 1
ATOM 784 C C . THR A 1 98 ? -36.025 3.650 41.130 1.00 67.75 98 THR A C 1
ATOM 786 O O . THR A 1 98 ? -35.822 3.567 42.339 1.00 67.75 98 THR A O 1
ATOM 789 N N . GLY A 1 99 ? -36.510 4.770 40.577 1.00 62.53 99 GLY A N 1
ATOM 790 C CA . GLY A 1 99 ? -36.927 5.950 41.350 1.00 62.53 99 GLY A CA 1
ATOM 791 C C . GLY A 1 99 ? -35.792 6.721 42.038 1.00 62.53 99 GLY A C 1
ATOM 792 O O . GLY A 1 99 ? -36.061 7.616 42.834 1.00 62.53 99 GLY A O 1
ATOM 793 N N . ASN A 1 100 ? -34.526 6.417 41.737 1.00 63.09 100 ASN A N 1
ATOM 794 C CA . ASN A 1 100 ? -33.376 7.116 42.307 1.00 63.09 100 ASN A CA 1
ATOM 795 C C . ASN A 1 100 ? -32.899 8.203 41.335 1.00 63.09 100 ASN A C 1
ATOM 797 O O . ASN A 1 100 ? -31.975 7.995 40.549 1.00 63.09 100 ASN A O 1
ATOM 801 N N . SER A 1 101 ? -33.572 9.355 41.353 1.00 59.28 101 SER A N 1
ATOM 802 C CA . SER A 1 101 ? -33.100 10.553 40.653 1.00 59.28 101 SER A CA 1
ATOM 803 C C . SER A 1 101 ? -32.053 11.255 41.524 1.00 59.28 101 SER A C 1
ATOM 805 O O . SER A 1 101 ? -32.441 11.825 42.545 1.00 59.28 101 SER A O 1
ATOM 807 N N . PRO A 1 102 ? -30.750 11.265 41.171 1.00 57.97 102 PRO A N 1
ATOM 808 C CA . PRO A 1 102 ? -29.817 12.176 41.815 1.00 57.97 102 PRO A CA 1
ATOM 809 C C . PRO A 1 102 ? -30.270 13.594 41.465 1.00 57.97 102 PRO A C 1
ATOM 811 O O . PRO A 1 102 ? -30.279 13.993 40.297 1.00 57.97 102 PRO A O 1
ATOM 814 N N . SER A 1 103 ? -30.724 14.324 42.478 1.00 59.25 103 SER A N 1
ATOM 815 C CA . SER A 1 103 ? -31.082 15.732 42.386 1.00 59.25 103 SER A CA 1
ATOM 816 C C . SER A 1 103 ? -29.948 16.489 41.695 1.00 59.25 103 SER A C 1
ATOM 818 O O . SER A 1 103 ? -28.834 16.578 42.211 1.00 59.25 103 SER A O 1
ATOM 820 N N . ARG A 1 104 ? -30.222 17.015 40.492 1.00 53.50 104 ARG A N 1
ATOM 821 C CA . ARG A 1 104 ? -29.342 17.983 39.832 1.00 53.50 104 ARG A CA 1
ATOM 822 C C . ARG A 1 104 ? -29.226 19.190 40.759 1.00 53.50 104 ARG A C 1
ATOM 824 O O . ARG A 1 104 ? -30.174 19.962 40.871 1.00 53.50 104 ARG A O 1
ATOM 831 N N . LEU A 1 105 ? -28.087 19.320 41.431 1.00 52.78 105 LEU A N 1
ATOM 832 C CA . LEU A 1 105 ? -27.702 20.559 42.087 1.00 52.78 105 LEU A CA 1
ATOM 833 C C . LEU A 1 105 ? -27.286 21.567 41.008 1.00 52.78 105 LEU A C 1
ATOM 835 O O . LEU A 1 105 ? -26.580 21.217 40.060 1.00 52.78 105 LEU A O 1
ATOM 839 N N . SER A 1 106 ? -27.852 22.762 41.171 1.00 57.59 106 SER A N 1
ATOM 840 C CA . SER A 1 106 ? -27.723 23.999 40.393 1.00 57.59 106 SER A CA 1
ATOM 841 C C . SER A 1 106 ? -26.292 24.456 40.168 1.00 57.59 106 SER A C 1
ATOM 843 O O . SER A 1 106 ? -25.525 24.381 41.155 1.00 57.59 106 SER A O 1
#

Foldseek 3Di:
DDPLLVLLVVLCVVLVVLVVVLVVVVVVCDDPVRDDPDPDPVVVVVNVVCNVVSVVVSVVSNVSSVVSVVVVVVVVVVVVVVVVVVVVVVVVVVCVVVVPDPPPDD

Sequence (106 aa):
MDASLILGIIALAIGLPLRYWINRRKFYRRSPFGSEGFSSYEQSWMTRFVERVGKWLAYALILFGILGVLAHYSLKKKKEKAAQQAATEQHHAAAAITGNSPSRLS

pLDDT: mean 72.03, std 9.74, range [51.38, 86.44]

Secondary structure (DSSP, 8-state):
--HHHHHHHHHHHHHHHHHHHHHHHHHHTS-TT-------HHHHHHHHHHHHHHHHHHHHHHHHHHHHHHHHHHHHHHHHHHHHHHHHHHHHHHHHHTT-------